Protein AF-A0A554MAA8-F1 (afdb_monomer_lite)

Secondary structure (DSSP, 8-state):
-----PPPHHHHHHHHHHHHHHHHHHHHHHHHHHHS-HHHHHHHHHHHHTT--HHHHHHHHHHH-TTHHHHHHHHHHHHHHHH--

Sequence (85 aa):
MKNNFIKPLAEREAELGKDFEMLVLGRFLGVVKKKIDFDSWKKLQEMTEAGESPEKIEEFLKSRVANYQDMLQNVISDIEKEIKN

pLDDT: mean 78.84, std 9.39, range [45.22, 91.38]

Radius of gyration: 17.12 Å; chains: 1; bounding box: 43×38×38 Å

Foldseek 3Di:
DPPPPPDPPVVVVVVVVVVVVVVLVVLLLVLLVVQFDPVLNVVLVVCVVVVHDPVVSLVSSVVGRVCSVVSVVVSVVVVVVVVVD

Structure (mmCIF, N/CA/C/O backbone):
data_AF-A0A554MAA8-F1
#
_entry.id   AF-A0A554MAA8-F1
#
loop_
_atom_site.group_PDB
_atom_site.id
_atom_site.type_symbol
_atom_site.label_atom_id
_atom_site.label_alt_id
_atom_site.label_comp_id
_atom_site.label_asym_id
_atom_site.label_entity_id
_atom_site.label_seq_id
_atom_site.pdbx_PDB_ins_code
_atom_site.Cartn_x
_atom_site.Cartn_y
_atom_site.Cartn_z
_atom_site.occupancy
_atom_site.B_iso_or_equiv
_atom_site.auth_seq_id
_atom_site.auth_comp_id
_atom_site.auth_asym_id
_atom_site.auth_atom_id
_atom_site.pdbx_PDB_model_num
ATOM 1 N N . MET A 1 1 ? 24.937 -26.808 -28.529 1.00 45.22 1 MET A N 1
ATOM 2 C CA . MET A 1 1 ? 25.476 -25.996 -27.417 1.00 45.22 1 MET A CA 1
ATOM 3 C C . MET A 1 1 ? 24.365 -25.070 -26.950 1.00 45.22 1 MET A C 1
ATOM 5 O O . MET A 1 1 ? 23.860 -24.316 -27.770 1.00 45.22 1 MET A O 1
ATOM 9 N N . LYS A 1 2 ? 23.892 -25.196 -25.703 1.00 45.50 2 LYS A N 1
ATOM 10 C CA . LYS A 1 2 ? 22.900 -24.260 -25.154 1.00 45.50 2 LYS A CA 1
ATOM 11 C C . LYS A 1 2 ? 23.650 -22.977 -24.801 1.00 45.50 2 LYS A C 1
ATOM 13 O O . LYS A 1 2 ? 24.429 -22.976 -23.853 1.00 45.50 2 LYS A O 1
ATOM 18 N N . ASN A 1 3 ? 23.476 -21.932 -25.605 1.00 45.81 3 ASN A N 1
ATOM 19 C CA . ASN A 1 3 ? 23.947 -20.597 -25.259 1.00 45.81 3 ASN A CA 1
ATOM 20 C C . ASN A 1 3 ? 23.164 -20.133 -24.028 1.00 45.81 3 ASN A C 1
ATOM 22 O O . ASN A 1 3 ? 22.025 -19.689 -24.147 1.00 45.81 3 ASN A O 1
ATOM 26 N N . ASN A 1 4 ? 23.770 -20.240 -22.848 1.00 55.12 4 ASN A N 1
ATOM 27 C CA . ASN A 1 4 ? 23.303 -19.514 -21.677 1.00 55.12 4 ASN A CA 1
ATOM 28 C C . ASN A 1 4 ? 23.718 -18.052 -21.862 1.00 55.12 4 ASN A C 1
ATOM 30 O O . ASN A 1 4 ? 24.760 -17.627 -21.367 1.00 55.12 4 ASN A O 1
ATOM 34 N N . PHE A 1 5 ? 22.931 -17.295 -22.630 1.00 63.22 5 PHE A N 1
ATOM 35 C CA . PHE A 1 5 ? 23.025 -15.839 -22.629 1.00 63.22 5 PHE A CA 1
ATOM 36 C C . PHE A 1 5 ? 22.644 -15.364 -21.227 1.00 63.22 5 PHE A C 1
ATOM 38 O O . PHE A 1 5 ? 21.471 -15.323 -20.859 1.00 63.22 5 PHE A O 1
ATOM 45 N N . ILE A 1 6 ? 23.654 -15.061 -20.417 1.00 76.19 6 ILE A N 1
ATOM 46 C CA . ILE A 1 6 ? 23.452 -14.347 -19.165 1.00 76.19 6 ILE A CA 1
ATOM 47 C C . ILE A 1 6 ? 23.029 -12.933 -19.565 1.00 76.19 6 ILE A C 1
ATOM 49 O O . ILE A 1 6 ? 23.797 -12.234 -20.228 1.00 76.19 6 ILE A O 1
ATOM 53 N N . LYS A 1 7 ? 21.807 -12.533 -19.194 1.00 78.62 7 LYS A N 1
ATOM 54 C CA . LYS A 1 7 ? 21.293 -11.185 -19.467 1.00 78.62 7 LYS A CA 1
ATOM 55 C C . LYS A 1 7 ? 22.295 -10.117 -18.987 1.00 78.62 7 LYS A C 1
ATOM 57 O O . LYS A 1 7 ? 22.953 -10.321 -17.954 1.00 78.62 7 LYS A O 1
ATOM 62 N N . PRO A 1 8 ? 22.428 -8.978 -19.681 1.00 85.62 8 PRO A N 1
ATOM 63 C CA . PRO A 1 8 ? 23.178 -7.825 -19.193 1.00 85.62 8 PRO A CA 1
ATOM 64 C C . PRO A 1 8 ? 22.824 -7.473 -17.740 1.00 85.62 8 PRO A C 1
ATOM 66 O O . PRO A 1 8 ? 21.694 -7.679 -17.300 1.00 85.62 8 PRO A O 1
ATOM 69 N N . LEU A 1 9 ? 23.798 -6.969 -16.975 1.00 78.06 9 LEU A N 1
ATOM 70 C CA . LEU A 1 9 ? 23.599 -6.604 -15.564 1.00 78.06 9 LEU A CA 1
ATOM 71 C C . LEU A 1 9 ? 22.427 -5.622 -15.395 1.00 78.06 9 LEU A C 1
ATOM 73 O O . LEU A 1 9 ? 21.548 -5.875 -14.582 1.00 78.06 9 LEU A O 1
ATOM 77 N N . ALA A 1 10 ? 22.355 -4.602 -16.252 1.00 81.94 10 ALA A N 1
ATOM 78 C CA . ALA A 1 10 ? 21.287 -3.603 -16.241 1.00 81.94 10 ALA A CA 1
ATOM 79 C C . ALA A 1 10 ? 19.881 -4.201 -16.443 1.00 81.94 10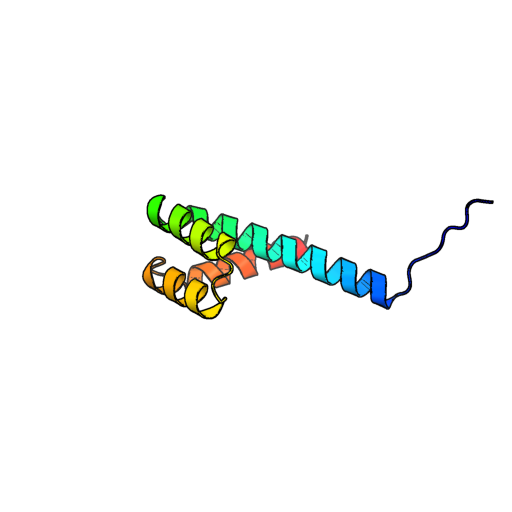 ALA A C 1
ATOM 81 O O . ALA A 1 10 ? 18.920 -3.749 -15.830 1.00 81.94 10 ALA A O 1
ATOM 82 N N . GLU A 1 11 ? 19.744 -5.239 -17.276 1.00 80.88 11 GLU A N 1
ATOM 83 C CA . GLU A 1 11 ? 18.455 -5.913 -17.482 1.00 80.88 11 GLU A CA 1
ATOM 84 C C . GLU A 1 11 ? 18.038 -6.715 -16.246 1.00 80.88 11 GLU A C 1
ATOM 86 O O . GLU A 1 11 ? 16.869 -6.715 -15.874 1.00 80.88 11 GLU A O 1
ATOM 91 N N . ARG A 1 12 ? 19.000 -7.356 -15.573 1.00 78.88 12 ARG A N 1
ATOM 92 C CA . ARG A 1 12 ? 18.751 -8.083 -14.321 1.00 78.88 12 ARG A CA 1
ATOM 93 C C . ARG A 1 12 ? 18.408 -7.141 -13.170 1.00 78.88 12 ARG A C 1
ATOM 95 O O . ARG A 1 12 ? 17.521 -7.454 -12.386 1.00 78.88 12 ARG A O 1
ATOM 102 N N . GLU A 1 13 ? 19.078 -5.995 -13.083 1.00 76.25 13 GLU A N 1
ATOM 103 C CA . GLU A 1 13 ? 18.773 -4.943 -12.105 1.00 76.25 13 GLU A CA 1
ATOM 104 C C . GLU A 1 13 ? 17.377 -4.351 -12.335 1.00 76.25 13 GLU A C 1
ATOM 106 O O . GLU A 1 13 ? 16.622 -4.168 -11.382 1.00 76.25 13 GLU A O 1
ATOM 111 N N . ALA A 1 14 ? 16.993 -4.119 -13.595 1.00 80.44 14 ALA A N 1
ATOM 112 C CA . ALA A 1 14 ? 15.655 -3.647 -13.939 1.00 80.44 14 ALA A CA 1
ATOM 113 C C . ALA A 1 14 ? 14.557 -4.680 -13.619 1.00 80.44 14 ALA A C 1
ATOM 115 O O . ALA A 1 14 ? 13.483 -4.304 -13.152 1.00 80.44 14 ALA A O 1
ATOM 116 N N . GLU A 1 15 ? 14.807 -5.972 -13.856 1.00 76.06 15 GLU A N 1
ATOM 117 C CA . GLU A 1 15 ? 13.882 -7.055 -13.483 1.00 76.06 15 GLU A CA 1
ATOM 118 C C . GLU A 1 15 ? 13.726 -7.165 -11.963 1.00 76.06 15 GLU A C 1
ATOM 120 O O . GLU A 1 15 ? 12.601 -7.146 -11.469 1.00 76.06 15 GLU A O 1
ATOM 125 N N . LEU A 1 16 ? 14.835 -7.155 -11.216 1.00 77.00 16 LEU A N 1
ATOM 126 C CA . LEU A 1 16 ? 14.817 -7.134 -9.750 1.00 77.00 16 LEU A CA 1
ATOM 127 C C . LEU A 1 16 ? 14.046 -5.929 -9.196 1.00 77.00 16 LEU A C 1
ATOM 129 O O . LEU A 1 16 ? 13.295 -6.071 -8.232 1.00 77.00 16 LEU A O 1
ATOM 133 N N . GLY A 1 17 ? 14.199 -4.755 -9.817 1.00 73.75 17 GLY A N 1
ATOM 134 C CA . GLY A 1 17 ? 13.443 -3.558 -9.452 1.00 73.75 17 GLY A CA 1
ATOM 135 C C . GLY A 1 17 ? 11.931 -3.740 -9.616 1.00 73.75 17 GLY A C 1
ATOM 136 O O . GLY A 1 17 ? 11.176 -3.423 -8.700 1.00 73.75 17 GLY A O 1
ATOM 137 N N . LYS A 1 18 ? 11.489 -4.310 -10.745 1.00 76.81 18 LYS A N 1
ATOM 138 C CA . LYS A 1 18 ? 10.065 -4.579 -11.015 1.00 76.81 18 LYS A CA 1
ATOM 139 C C . LYS A 1 18 ? 9.474 -5.632 -10.082 1.00 76.81 18 LYS A C 1
ATOM 141 O O . LYS A 1 18 ? 8.344 -5.476 -9.622 1.00 76.81 18 LYS A O 1
ATOM 146 N N . ASP A 1 19 ? 10.225 -6.690 -9.799 1.00 76.25 19 ASP A N 1
ATOM 147 C CA . ASP A 1 19 ? 9.784 -7.755 -8.897 1.00 76.25 19 ASP A CA 1
ATOM 148 C C . ASP A 1 19 ? 9.616 -7.228 -7.467 1.00 76.25 19 ASP A C 1
ATOM 150 O O . ASP A 1 19 ? 8.618 -7.516 -6.800 1.00 76.25 19 ASP A O 1
ATOM 154 N N . PHE A 1 20 ? 10.555 -6.391 -7.017 1.00 74.38 20 PHE A N 1
ATOM 155 C CA . PHE A 1 20 ? 10.455 -5.714 -5.729 1.00 74.38 20 PHE A CA 1
ATOM 156 C C . PHE A 1 20 ? 9.248 -4.769 -5.676 1.00 74.38 20 PHE A C 1
ATOM 158 O O . PHE A 1 20 ? 8.472 -4.817 -4.723 1.00 74.38 20 PHE A O 1
ATOM 165 N N . GLU A 1 21 ? 9.035 -3.958 -6.715 1.00 74.81 21 GLU A N 1
ATOM 166 C CA . GLU A 1 21 ? 7.895 -3.039 -6.804 1.00 74.81 21 GLU A CA 1
ATOM 167 C C . GLU A 1 21 ? 6.548 -3.779 -6.732 1.00 74.81 21 GLU A C 1
ATOM 169 O O . GLU A 1 21 ? 5.673 -3.403 -5.948 1.00 74.81 21 GLU A O 1
ATOM 174 N N . MET A 1 22 ? 6.396 -4.888 -7.466 1.00 78.00 22 MET A N 1
ATOM 175 C CA . MET A 1 22 ? 5.190 -5.723 -7.406 1.00 78.00 22 MET A CA 1
ATOM 176 C C . MET A 1 22 ? 4.950 -6.317 -6.013 1.00 78.00 22 MET A C 1
ATOM 17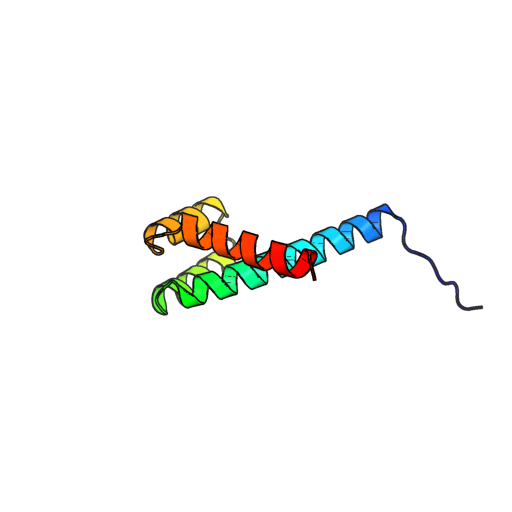8 O O . MET A 1 22 ? 3.804 -6.370 -5.556 1.00 78.00 22 MET A O 1
ATOM 182 N N . LEU A 1 23 ? 6.009 -6.735 -5.313 1.00 76.38 23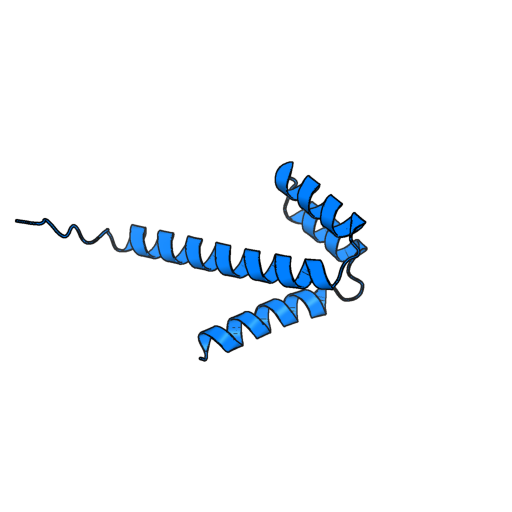 LEU A N 1
ATOM 183 C CA . LEU A 1 23 ? 5.908 -7.263 -3.951 1.00 76.38 23 LEU A CA 1
ATOM 184 C C . LEU A 1 23 ? 5.432 -6.183 -2.970 1.00 76.38 23 LEU A C 1
ATOM 186 O O . LEU A 1 23 ? 4.510 -6.427 -2.183 1.00 76.38 23 LEU A O 1
ATOM 190 N N . VAL A 1 24 ? 6.015 -4.982 -3.044 1.00 74.25 24 VAL A N 1
ATOM 191 C CA . VAL A 1 24 ? 5.622 -3.832 -2.214 1.00 74.25 24 VAL A CA 1
ATOM 192 C C . VAL A 1 24 ? 4.157 -3.464 -2.463 1.00 74.25 24 VAL A C 1
ATOM 194 O O . VAL A 1 24 ? 3.383 -3.345 -1.508 1.00 74.25 24 VAL A O 1
ATOM 197 N N . LEU A 1 25 ? 3.749 -3.355 -3.731 1.00 77.56 25 LEU A N 1
ATOM 198 C CA . LEU A 1 25 ? 2.372 -3.034 -4.117 1.00 77.56 25 LEU A CA 1
ATOM 199 C C . LEU A 1 25 ? 1.373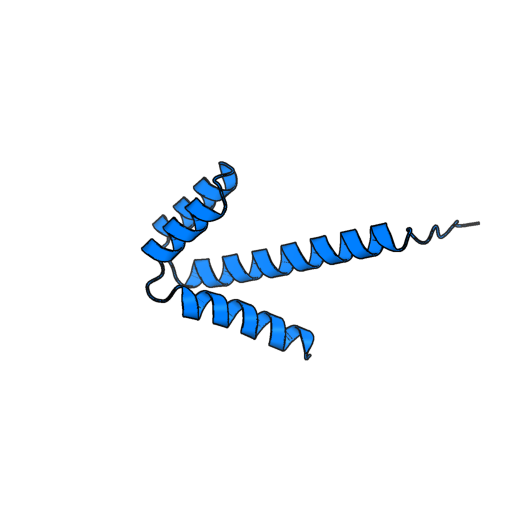 -4.091 -3.630 1.00 77.56 25 LEU A C 1
ATOM 201 O O . LEU A 1 25 ? 0.343 -3.748 -3.045 1.00 77.56 25 LEU A O 1
ATOM 205 N N . GLY A 1 26 ? 1.684 -5.377 -3.808 1.00 78.31 26 GLY A N 1
ATOM 206 C CA . GLY A 1 26 ? 0.829 -6.472 -3.348 1.00 78.31 26 GLY A CA 1
ATOM 207 C C . GLY A 1 26 ? 0.592 -6.440 -1.835 1.00 78.31 26 GLY A C 1
ATOM 208 O O . GLY A 1 26 ? -0.541 -6.614 -1.376 1.00 78.31 26 GLY A O 1
ATOM 209 N N . ARG A 1 27 ? 1.634 -6.152 -1.043 1.00 75.38 27 ARG A N 1
ATOM 210 C CA . ARG A 1 27 ? 1.512 -6.019 0.420 1.00 75.38 27 ARG A CA 1
ATOM 211 C C . ARG A 1 27 ? 0.725 -4.798 0.833 1.00 75.38 27 ARG A C 1
ATOM 213 O O . ARG A 1 27 ? -0.159 -4.911 1.681 1.00 75.38 27 ARG A O 1
ATOM 220 N N . PHE A 1 28 ? 1.022 -3.658 0.221 1.00 78.12 28 PHE A N 1
ATOM 221 C CA . PHE A 1 28 ? 0.299 -2.421 0.462 1.00 78.12 28 PHE A CA 1
ATOM 222 C C . PHE A 1 28 ? -1.208 -2.622 0.271 1.00 78.12 28 PHE A C 1
ATOM 224 O O . PHE A 1 28 ? -1.988 -2.387 1.193 1.00 78.12 28 PHE A O 1
ATOM 231 N N . LEU A 1 29 ? -1.607 -3.183 -0.872 1.00 77.12 29 LEU A N 1
ATOM 232 C CA . LEU A 1 29 ? -2.999 -3.513 -1.170 1.00 77.12 29 LEU A CA 1
ATOM 233 C C . LEU A 1 29 ? -3.601 -4.502 -0.158 1.00 77.12 29 LEU A C 1
ATOM 235 O O . LEU A 1 29 ? -4.741 -4.330 0.277 1.00 77.12 29 LEU A O 1
ATOM 239 N N . GLY A 1 30 ? -2.833 -5.502 0.279 1.00 78.88 30 GLY A N 1
ATOM 240 C CA . GLY A 1 30 ? -3.253 -6.451 1.312 1.00 78.88 30 GLY A CA 1
ATOM 241 C C . GLY A 1 30 ? -3.525 -5.810 2.679 1.00 78.88 30 GLY A C 1
ATOM 242 O O . GLY A 1 30 ? -4.468 -6.214 3.366 1.00 78.88 30 GLY A O 1
ATOM 243 N N . VAL A 1 31 ? -2.736 -4.809 3.081 1.00 77.69 31 VAL A N 1
ATOM 244 C CA . VAL A 1 31 ? -2.951 -4.055 4.327 1.00 77.69 31 VAL A CA 1
ATOM 245 C C . VAL A 1 31 ? -4.133 -3.103 4.179 1.00 77.69 31 VAL A C 1
ATOM 247 O O . VAL A 1 31 ? -5.009 -3.092 5.046 1.00 77.69 31 VAL A O 1
ATOM 250 N N . VAL A 1 32 ? -4.204 -2.363 3.070 1.00 77.75 32 VAL A N 1
ATOM 251 C CA . VAL A 1 32 ? -5.306 -1.440 2.769 1.00 77.75 32 VAL A CA 1
ATOM 252 C C . VAL A 1 32 ? -6.646 -2.174 2.822 1.00 77.75 32 VAL A C 1
ATOM 254 O O . VAL A 1 32 ? -7.540 -1.745 3.547 1.00 77.75 32 VAL A O 1
ATOM 257 N N . LYS A 1 33 ? -6.757 -3.346 2.180 1.00 78.88 33 LYS A N 1
ATOM 258 C CA . LYS A 1 33 ? -7.965 -4.189 2.197 1.00 78.88 33 LYS A CA 1
ATOM 259 C C . LYS A 1 33 ? -8.460 -4.544 3.606 1.00 78.88 33 LYS A C 1
ATOM 261 O O . LYS A 1 33 ? -9.652 -4.746 3.798 1.00 78.88 33 LYS A O 1
ATOM 266 N N . LYS A 1 34 ? -7.566 -4.649 4.595 1.00 78.94 34 LYS A N 1
ATOM 267 C CA . LYS A 1 34 ? -7.925 -4.952 5.995 1.00 78.94 34 LYS A CA 1
ATOM 268 C C . LYS A 1 34 ? -8.326 -3.711 6.799 1.00 78.94 34 LYS A C 1
ATOM 270 O O . LYS A 1 34 ? -8.801 -3.855 7.923 1.00 78.94 34 LYS A O 1
ATOM 275 N N . LYS A 1 35 ? -8.050 -2.513 6.282 1.00 75.56 35 LYS A N 1
ATOM 276 C CA . LYS A 1 35 ? -8.159 -1.234 7.000 1.00 75.56 35 LYS A CA 1
ATOM 277 C C . LYS A 1 35 ? -9.247 -0.314 6.453 1.00 75.56 35 LYS A C 1
ATOM 279 O O . LYS A 1 35 ? -9.592 0.640 7.142 1.00 75.56 35 LYS A O 1
ATOM 284 N N . ILE A 1 36 ? -9.780 -0.595 5.267 1.00 79.00 36 ILE A N 1
ATOM 285 C CA . ILE A 1 36 ? -10.911 0.133 4.683 1.00 79.00 36 ILE A CA 1
ATOM 286 C C . ILE A 1 36 ? -12.125 -0.778 4.523 1.00 79.00 36 ILE A C 1
ATOM 288 O O . ILE A 1 36 ? -11.996 -2.000 4.444 1.00 79.00 36 ILE A O 1
ATOM 292 N N . ASP A 1 37 ? -13.310 -0.175 4.495 1.00 80.69 37 ASP A N 1
ATOM 293 C CA . ASP A 1 37 ? -14.555 -0.879 4.212 1.00 80.69 37 ASP A CA 1
ATOM 294 C C . ASP A 1 37 ? -14.617 -1.361 2.749 1.00 80.69 37 ASP A C 1
ATOM 296 O O . ASP A 1 37 ? -13.840 -0.940 1.887 1.00 80.69 37 ASP A O 1
ATOM 300 N N . PHE A 1 38 ? -15.552 -2.270 2.471 1.00 77.81 38 PHE A N 1
ATOM 301 C CA . PHE A 1 38 ? -15.688 -2.904 1.160 1.00 77.81 38 PHE A CA 1
ATOM 302 C C . PHE A 1 38 ? -15.955 -1.904 0.024 1.00 77.81 38 PHE A C 1
ATOM 304 O O . PHE A 1 38 ? -15.389 -2.059 -1.060 1.00 77.81 38 PHE A O 1
ATOM 311 N N . ASP A 1 39 ? -16.766 -0.871 0.263 1.00 81.94 39 ASP A N 1
ATOM 312 C CA . ASP A 1 39 ? -17.102 0.120 -0.762 1.00 81.94 39 ASP A CA 1
ATOM 313 C C . ASP A 1 39 ? -15.895 1.010 -1.068 1.00 81.94 39 ASP A C 1
ATOM 315 O O . ASP A 1 39 ? -15.585 1.273 -2.233 1.00 81.94 39 ASP A O 1
ATOM 319 N N . SER A 1 40 ? -15.139 1.395 -0.037 1.00 84.62 40 SER A N 1
ATOM 320 C CA . SER A 1 40 ? -13.868 2.104 -0.200 1.00 84.62 40 SER A CA 1
ATOM 321 C C . SER A 1 40 ? -12.821 1.259 -0.935 1.00 84.62 40 SER A C 1
ATOM 323 O O . SER A 1 40 ? -12.084 1.782 -1.771 1.00 84.62 40 SER A O 1
ATOM 325 N N . TRP A 1 41 ? -12.765 -0.050 -0.674 1.00 85.06 41 TRP A N 1
ATOM 326 C CA . TRP A 1 41 ? -11.879 -0.972 -1.393 1.00 85.06 41 TRP A CA 1
ATOM 327 C C . TRP A 1 41 ? -12.238 -1.086 -2.870 1.00 85.06 41 TRP A C 1
ATOM 329 O O . TRP A 1 41 ? -11.370 -0.975 -3.737 1.00 85.06 41 TRP A O 1
ATOM 339 N N . LYS A 1 42 ? -13.527 -1.252 -3.168 1.00 86.50 42 LYS A N 1
ATOM 340 C CA . LYS A 1 42 ? -14.010 -1.276 -4.545 1.00 86.50 42 LYS A CA 1
ATOM 341 C C . LYS A 1 42 ? -13.680 0.034 -5.260 1.00 86.50 42 LYS A C 1
ATOM 343 O O . LYS A 1 42 ? -13.212 0.010 -6.395 1.00 86.50 42 LYS A O 1
ATOM 348 N N . LYS A 1 43 ? -13.841 1.172 -4.577 1.00 88.38 43 LYS A N 1
ATOM 349 C CA . LYS A 1 43 ? -13.535 2.476 -5.163 1.00 88.38 43 LYS A CA 1
ATOM 350 C C . LYS A 1 43 ? -12.049 2.661 -5.463 1.00 88.38 43 LYS A C 1
ATOM 352 O O . LYS A 1 43 ? -11.708 3.191 -6.515 1.00 88.38 43 LYS A O 1
ATOM 357 N N . LEU A 1 44 ? -11.175 2.190 -4.577 1.00 87.31 44 LEU A N 1
ATOM 358 C CA . LEU A 1 44 ? -9.731 2.184 -4.808 1.00 87.31 44 LEU A CA 1
ATOM 359 C C . LEU A 1 44 ? -9.357 1.371 -6.056 1.00 87.31 44 LEU A C 1
ATOM 361 O O . LEU A 1 44 ? -8.522 1.803 -6.852 1.00 87.31 44 LEU A O 1
ATOM 365 N N . GLN A 1 45 ? -9.986 0.206 -6.230 1.00 86.94 45 GLN A N 1
ATOM 366 C CA . GLN A 1 45 ? -9.767 -0.643 -7.396 1.00 86.94 45 GLN A CA 1
ATOM 367 C C . GLN A 1 45 ? -10.197 0.073 -8.684 1.00 86.94 45 GLN A C 1
ATOM 369 O O . GLN A 1 45 ? -9.409 0.147 -9.621 1.00 86.94 45 GLN A O 1
ATOM 374 N N . GLU A 1 46 ? -11.384 0.687 -8.693 1.00 91.38 46 GLU A N 1
ATOM 375 C CA . GLU A 1 46 ? -11.862 1.494 -9.824 1.00 91.38 46 GLU A CA 1
ATOM 376 C C . GLU A 1 46 ? -10.905 2.649 -10.161 1.00 91.38 46 GLU A C 1
ATOM 378 O O . GLU A 1 46 ? -10.631 2.895 -11.332 1.00 91.38 46 GLU A O 1
ATOM 383 N N . MET A 1 47 ? -10.370 3.352 -9.153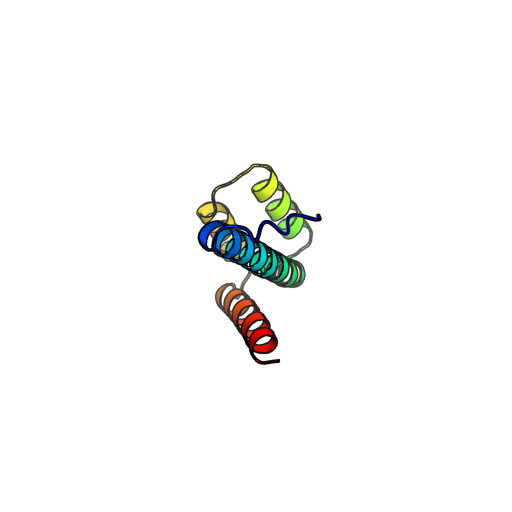 1.00 90.38 47 MET A N 1
ATOM 384 C CA . MET A 1 47 ? -9.398 4.436 -9.361 1.00 90.38 47 MET A CA 1
ATOM 385 C C . MET A 1 47 ? -8.099 3.923 -9.990 1.00 90.38 47 MET A C 1
ATOM 387 O O . MET A 1 47 ? -7.556 4.555 -10.893 1.00 90.38 47 MET A O 1
ATOM 391 N N . THR A 1 48 ? -7.622 2.761 -9.542 1.00 85.56 48 THR A N 1
ATOM 392 C CA . THR A 1 48 ? -6.402 2.138 -10.072 1.00 85.56 48 THR A CA 1
ATOM 393 C C . THR A 1 48 ? -6.601 1.676 -11.517 1.00 85.56 48 THR A C 1
ATOM 395 O O . THR A 1 48 ? -5.764 1.948 -12.372 1.00 85.56 48 THR A O 1
ATOM 398 N N . GLU A 1 49 ? -7.727 1.023 -11.812 1.00 88.50 49 GLU A N 1
ATOM 399 C CA . GLU A 1 49 ? -8.082 0.560 -13.161 1.00 88.50 49 GLU A CA 1
ATOM 400 C C . GLU A 1 49 ? -8.307 1.725 -14.136 1.00 88.50 49 GLU A C 1
ATOM 402 O O . GLU A 1 49 ? -7.971 1.620 -15.315 1.00 88.50 49 GLU A O 1
ATOM 407 N N . ALA A 1 50 ? -8.819 2.855 -13.643 1.00 91.19 50 ALA A N 1
ATOM 408 C CA . ALA A 1 50 ? -8.964 4.087 -14.413 1.00 91.19 50 ALA A CA 1
ATOM 409 C C . ALA A 1 50 ? -7.634 4.829 -14.650 1.00 91.19 50 ALA A C 1
ATOM 411 O O . ALA A 1 50 ? -7.618 5.820 -15.382 1.00 91.19 50 ALA A O 1
ATOM 412 N N . GLY A 1 51 ? -6.530 4.376 -14.046 1.00 87.12 51 GLY A N 1
ATOM 413 C CA . GLY A 1 51 ? -5.231 5.038 -14.145 1.00 87.12 51 GLY A CA 1
ATOM 414 C C . GLY A 1 51 ? -5.202 6.405 -13.457 1.00 87.12 51 GLY A C 1
ATOM 415 O O . GLY A 1 51 ? -4.517 7.311 -13.931 1.00 87.12 51 GLY A O 1
ATOM 416 N N . GLU A 1 52 ? -5.968 6.580 -12.373 1.00 89.75 52 GLU A N 1
ATOM 417 C CA . GLU A 1 52 ? -5.913 7.802 -11.568 1.00 89.75 52 GLU A CA 1
ATOM 418 C C . GLU A 1 52 ? -4.506 8.029 -11.007 1.00 89.75 52 GLU A C 1
ATOM 420 O O . GLU A 1 52 ? -3.746 7.089 -10.758 1.00 89.75 52 GLU A O 1
ATOM 425 N N . SER A 1 53 ? -4.156 9.301 -10.803 1.00 88.44 53 SER A N 1
ATOM 426 C CA . SER A 1 53 ? -2.805 9.642 -10.370 1.00 88.44 53 SER A CA 1
ATOM 427 C C . SER A 1 53 ? -2.523 9.141 -8.943 1.00 88.44 53 SER A C 1
ATOM 429 O O . SER A 1 53 ? -3.440 9.096 -8.109 1.00 88.44 53 SER A O 1
ATOM 431 N N . PRO A 1 54 ? -1.261 8.798 -8.625 1.00 83.19 54 PRO A N 1
ATOM 432 C CA . PRO A 1 54 ? -0.874 8.357 -7.287 1.00 83.19 54 PRO A CA 1
ATOM 433 C C . PRO A 1 54 ? -1.288 9.330 -6.178 1.00 83.19 54 PRO A C 1
ATOM 435 O O . PRO A 1 54 ? -1.709 8.892 -5.112 1.00 83.19 54 PRO A O 1
ATOM 438 N N . GLU A 1 55 ? -1.243 10.639 -6.437 1.00 87.69 55 GLU A N 1
ATOM 439 C CA . GLU A 1 55 ? -1.615 11.681 -5.473 1.00 87.69 55 GLU A CA 1
ATOM 440 C C . GLU A 1 55 ? -3.105 11.619 -5.128 1.00 87.69 55 GLU A C 1
ATOM 442 O O . GLU A 1 55 ? -3.478 11.686 -3.959 1.00 87.69 55 GLU A O 1
ATOM 447 N N . LYS A 1 56 ? -3.972 11.419 -6.129 1.00 88.62 56 LYS A N 1
ATOM 448 C CA . LYS A 1 56 ? -5.415 11.265 -5.899 1.00 88.62 56 LYS A CA 1
ATOM 449 C C . LYS A 1 56 ? -5.735 9.984 -5.141 1.00 88.62 56 LYS A C 1
ATOM 451 O O . LYS A 1 56 ? -6.620 9.972 -4.285 1.00 88.62 56 LYS A O 1
ATOM 456 N N . ILE A 1 57 ? -5.034 8.898 -5.464 1.00 87.62 57 ILE A N 1
ATOM 457 C CA . ILE A 1 57 ? -5.162 7.625 -4.750 1.00 87.62 57 ILE A CA 1
ATOM 458 C C . ILE A 1 57 ? -4.727 7.805 -3.290 1.00 87.62 57 ILE A C 1
ATOM 460 O O . ILE A 1 57 ? -5.421 7.357 -2.377 1.00 87.62 57 ILE A O 1
ATOM 464 N N . GLU A 1 58 ? -3.625 8.514 -3.049 1.00 85.88 58 GLU A N 1
ATOM 465 C CA . GLU A 1 58 ? -3.145 8.834 -1.707 1.00 85.88 58 GLU A CA 1
ATOM 466 C C . GLU A 1 58 ? -4.146 9.700 -0.923 1.00 85.88 58 GLU A C 1
ATOM 468 O O . GLU A 1 58 ? -4.445 9.390 0.231 1.00 85.88 58 GLU A O 1
ATOM 473 N N . GLU A 1 59 ? -4.696 10.757 -1.523 1.00 89.69 59 GLU A N 1
ATOM 474 C CA . GLU A 1 59 ? -5.721 11.603 -0.895 1.00 89.69 59 GLU A CA 1
ATOM 475 C C . GLU A 1 59 ? -6.973 10.804 -0.525 1.00 89.69 59 GLU A C 1
ATOM 477 O O . GLU A 1 59 ? -7.488 10.917 0.594 1.00 89.69 59 GLU A O 1
ATOM 482 N N . PHE A 1 60 ? -7.431 9.941 -1.435 1.00 89.94 60 PHE A N 1
ATOM 483 C CA . PHE A 1 60 ? -8.544 9.039 -1.171 1.00 89.94 60 PHE A CA 1
ATOM 484 C C . PHE A 1 60 ? -8.251 8.142 0.036 1.00 89.94 60 PHE A C 1
ATOM 486 O O . PHE A 1 60 ? -9.061 8.082 0.967 1.00 89.94 60 PHE A O 1
ATOM 493 N N . LEU A 1 61 ? -7.080 7.504 0.073 1.00 85.56 61 LEU A N 1
ATOM 494 C CA . LEU A 1 61 ? -6.685 6.626 1.172 1.00 85.56 61 LEU A CA 1
ATOM 495 C C . LEU A 1 61 ? -6.552 7.378 2.499 1.00 85.56 61 LEU A C 1
ATOM 497 O O . LEU A 1 61 ? -7.054 6.892 3.511 1.00 85.56 61 LEU A O 1
ATOM 501 N N . LYS A 1 62 ? -5.974 8.583 2.510 1.00 86.81 62 LYS A N 1
ATOM 502 C CA . LYS A 1 62 ? -5.927 9.451 3.701 1.00 86.81 62 LYS A CA 1
ATOM 503 C C . LYS A 1 62 ? -7.322 9.799 4.220 1.00 86.81 62 LYS A C 1
ATOM 505 O O . LYS A 1 62 ? -7.519 9.888 5.426 1.00 86.81 62 LYS A O 1
ATOM 510 N N . SER A 1 63 ? -8.298 9.963 3.325 1.00 85.81 63 SER A N 1
ATOM 511 C CA . SER A 1 63 ? -9.686 10.277 3.694 1.00 85.81 63 SER A CA 1
ATOM 512 C C . SER A 1 63 ? -10.492 9.080 4.220 1.00 85.81 63 SER A C 1
ATOM 514 O O . SER A 1 63 ? -11.596 9.266 4.734 1.00 85.81 63 SER A O 1
ATOM 516 N N . ARG A 1 64 ? -9.991 7.850 4.044 1.00 84.12 64 ARG A N 1
ATOM 517 C CA . ARG A 1 64 ? -10.693 6.603 4.406 1.00 84.12 64 ARG A CA 1
ATOM 518 C C . ARG A 1 64 ? -9.989 5.805 5.493 1.00 84.12 64 ARG A C 1
ATOM 520 O O . ARG A 1 64 ? -10.648 5.115 6.264 1.00 84.12 64 ARG A O 1
ATOM 527 N N . VAL A 1 65 ? -8.670 5.916 5.590 1.00 79.69 65 VAL A N 1
ATOM 528 C CA . VAL A 1 65 ? -7.859 5.237 6.598 1.00 79.69 65 VAL A CA 1
ATOM 529 C C . VAL A 1 65 ? -7.560 6.220 7.723 1.00 79.69 65 VAL A C 1
ATOM 531 O O . VAL A 1 65 ? -6.680 7.066 7.591 1.00 79.69 65 VAL A O 1
ATOM 534 N N . ALA A 1 66 ? -8.257 6.075 8.855 1.00 72.75 66 ALA A N 1
ATOM 535 C CA . ALA A 1 66 ? -8.089 6.953 10.020 1.00 72.75 66 ALA A CA 1
ATOM 536 C C . ALA A 1 66 ? -6.620 7.083 10.480 1.00 72.75 66 ALA A C 1
ATOM 538 O O . ALA A 1 66 ? -6.188 8.169 10.849 1.00 72.75 66 ALA A O 1
ATOM 539 N N . ASN A 1 67 ? -5.837 6.001 10.372 1.00 78.31 67 ASN A N 1
ATOM 540 C CA . ASN A 1 67 ? -4.413 5.970 10.719 1.00 78.31 67 ASN A CA 1
ATOM 541 C C . ASN A 1 67 ? -3.553 5.611 9.495 1.00 78.31 67 ASN A C 1
ATOM 543 O O . ASN A 1 67 ? -2.874 4.582 9.467 1.00 78.31 67 ASN A O 1
ATOM 547 N N . TYR A 1 68 ? -3.611 6.437 8.448 1.00 79.31 68 TYR A N 1
ATOM 548 C CA . TYR A 1 68 ? -2.871 6.211 7.199 1.00 79.31 68 TYR A CA 1
ATOM 549 C C . TYR A 1 68 ? -1.352 6.060 7.413 1.00 79.31 68 TYR A C 1
ATOM 551 O O . TYR A 1 68 ? -0.721 5.197 6.806 1.00 79.31 68 TYR A O 1
ATOM 559 N N . GLN A 1 69 ? -0.762 6.839 8.326 1.00 79.94 69 GLN A N 1
ATOM 560 C CA . GLN A 1 69 ? 0.664 6.719 8.654 1.00 79.94 69 GLN A CA 1
ATOM 561 C C . GLN A 1 69 ? 1.008 5.368 9.295 1.00 79.94 69 GLN A C 1
ATOM 563 O O . GLN A 1 69 ? 1.974 4.735 8.873 1.00 79.94 69 GLN A O 1
ATOM 568 N N . ASP A 1 70 ? 0.196 4.876 10.236 1.00 80.25 70 ASP A N 1
ATOM 569 C CA . ASP A 1 70 ? 0.396 3.544 10.828 1.00 80.25 70 ASP A CA 1
ATOM 570 C C . ASP A 1 70 ? 0.284 2.447 9.767 1.00 80.25 70 ASP A C 1
ATOM 572 O O . ASP A 1 70 ? 1.002 1.449 9.806 1.00 80.25 70 ASP A O 1
ATOM 576 N N . MET A 1 71 ? -0.622 2.609 8.802 1.00 81.38 71 MET A N 1
ATOM 577 C CA . MET A 1 71 ? -0.771 1.670 7.693 1.00 81.38 71 MET A CA 1
ATOM 578 C C . MET A 1 71 ? 0.521 1.570 6.872 1.00 81.38 71 MET A C 1
ATOM 580 O O . MET A 1 71 ? 0.995 0.461 6.630 1.00 81.38 71 MET A O 1
ATOM 584 N N 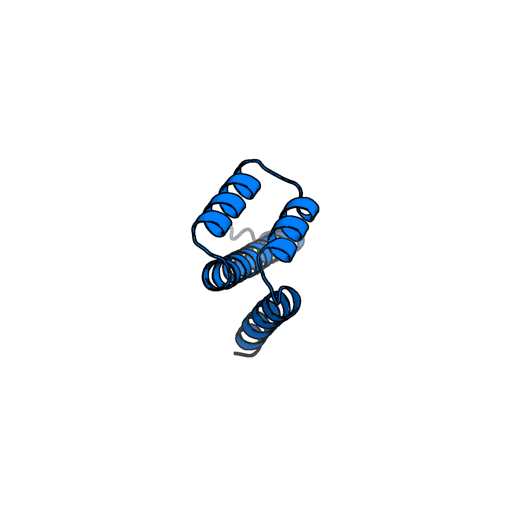. LEU A 1 72 ? 1.115 2.710 6.504 1.00 80.62 72 LEU A N 1
ATOM 585 C CA . LEU A 1 72 ? 2.388 2.752 5.780 1.00 80.62 72 LEU A CA 1
ATOM 586 C C . LEU A 1 72 ? 3.529 2.125 6.590 1.00 80.62 72 LEU A C 1
ATOM 588 O O . LEU A 1 72 ? 4.285 1.314 6.060 1.00 80.62 72 LEU A O 1
ATOM 592 N N . GLN A 1 73 ? 3.621 2.442 7.882 1.00 82.00 73 GLN A N 1
ATOM 593 C CA . GLN A 1 73 ? 4.655 1.888 8.762 1.00 82.00 73 GLN A CA 1
ATOM 594 C C . GLN A 1 73 ? 4.545 0.369 8.926 1.00 82.00 73 GLN A C 1
ATOM 596 O O . GLN A 1 73 ? 5.563 -0.321 8.972 1.00 82.00 73 GLN A O 1
ATOM 601 N N . ASN A 1 74 ? 3.325 -0.175 8.958 1.00 80.94 74 ASN A N 1
ATOM 602 C CA . ASN A 1 74 ? 3.116 -1.622 8.998 1.00 80.94 74 ASN A CA 1
ATOM 603 C C . ASN A 1 74 ? 3.586 -2.306 7.706 1.00 80.94 74 ASN A C 1
ATOM 605 O O . ASN A 1 74 ? 4.235 -3.344 7.779 1.00 80.94 74 ASN A O 1
ATOM 609 N N . VAL A 1 75 ? 3.320 -1.710 6.537 1.00 80.25 75 VAL A N 1
ATOM 610 C CA . VAL A 1 75 ? 3.804 -2.238 5.248 1.00 80.25 75 VAL A CA 1
ATOM 611 C C . VAL A 1 75 ? 5.332 -2.278 5.223 1.00 80.25 75 VAL A C 1
ATOM 613 O O . VAL A 1 75 ? 5.906 -3.313 4.892 1.00 80.25 75 VAL A O 1
ATOM 616 N N . ILE A 1 76 ? 5.984 -1.185 5.633 1.00 80.38 76 ILE A N 1
ATOM 617 C CA . ILE A 1 76 ? 7.450 -1.105 5.721 1.00 80.38 76 ILE A CA 1
ATOM 618 C C . ILE A 1 76 ? 7.985 -2.164 6.694 1.00 80.38 76 ILE A C 1
ATOM 620 O O . ILE A 1 76 ? 8.864 -2.939 6.330 1.00 80.38 76 ILE A O 1
ATOM 624 N N . SER A 1 77 ? 7.407 -2.257 7.894 1.00 81.12 77 SER A N 1
ATOM 625 C CA . SER A 1 77 ? 7.837 -3.214 8.924 1.00 81.12 77 SER A CA 1
ATOM 626 C C . SER A 1 77 ? 7.707 -4.672 8.476 1.00 81.12 77 SER A C 1
ATOM 628 O O . SER A 1 77 ? 8.557 -5.499 8.806 1.00 81.12 77 SER A O 1
ATOM 630 N N . ASP A 1 78 ? 6.649 -5.012 7.739 1.00 77.75 78 ASP A N 1
ATOM 631 C CA . ASP A 1 78 ? 6.437 -6.370 7.236 1.00 77.75 78 ASP A CA 1
ATOM 632 C C . ASP A 1 78 ? 7.425 -6.724 6.118 1.00 77.75 78 ASP A C 1
ATOM 634 O O . ASP A 1 78 ? 7.921 -7.849 6.084 1.00 77.75 78 ASP A O 1
ATOM 638 N N . ILE A 1 79 ? 7.765 -5.767 5.248 1.00 77.00 79 ILE A N 1
ATOM 639 C CA . ILE A 1 79 ? 8.816 -5.942 4.233 1.00 77.00 79 ILE A CA 1
ATOM 640 C C . ILE A 1 79 ? 10.185 -6.117 4.908 1.00 77.00 79 ILE A C 1
ATOM 642 O O . ILE A 1 79 ? 10.932 -7.031 4.568 1.00 77.00 79 ILE A O 1
ATOM 646 N N . GLU A 1 80 ? 10.513 -5.290 5.905 1.00 79.50 80 GLU A N 1
ATOM 647 C CA . GLU A 1 80 ? 11.788 -5.377 6.628 1.00 79.50 80 GLU A CA 1
ATOM 648 C C . GLU A 1 80 ? 11.989 -6.720 7.337 1.00 79.50 80 GLU A C 1
ATOM 650 O O . GLU A 1 80 ? 13.106 -7.242 7.363 1.00 79.50 80 GLU A O 1
ATOM 655 N N . LYS A 1 81 ? 10.930 -7.287 7.928 1.00 80.81 81 LYS A N 1
ATOM 656 C CA . LYS A 1 81 ? 10.992 -8.605 8.580 1.00 80.81 81 LYS A CA 1
ATOM 657 C C . LYS A 1 81 ? 11.326 -9.721 7.600 1.00 80.81 81 LYS A C 1
ATOM 659 O O . LYS A 1 81 ? 12.010 -10.662 7.980 1.00 80.81 81 LYS A O 1
ATOM 664 N N . GLU A 1 82 ? 10.849 -9.625 6.367 1.00 67.69 82 GLU A N 1
ATOM 665 C CA . GLU A 1 82 ? 11.104 -10.640 5.345 1.00 67.69 82 GLU A CA 1
ATOM 666 C C . GLU A 1 82 ? 12.475 -10.519 4.709 1.00 67.69 82 GLU A C 1
ATOM 668 O O . GLU A 1 82 ? 13.046 -11.533 4.348 1.00 67.69 82 GLU A O 1
ATOM 673 N N . ILE A 1 83 ? 13.029 -9.310 4.622 1.00 74.06 83 ILE A N 1
ATOM 674 C CA . ILE A 1 83 ? 14.414 -9.117 4.174 1.00 74.06 83 ILE A CA 1
ATOM 675 C C . ILE A 1 83 ? 15.412 -9.652 5.215 1.00 74.06 83 ILE A C 1
ATOM 677 O O . ILE A 1 83 ? 16.519 -10.058 4.869 1.00 74.06 83 ILE A O 1
ATOM 681 N N . LYS A 1 84 ? 15.046 -9.616 6.502 1.00 68.62 84 LYS A N 1
ATOM 682 C CA . LYS A 1 84 ? 15.889 -10.099 7.607 1.00 68.62 84 LYS A CA 1
ATOM 683 C C . LYS A 1 84 ? 15.813 -11.616 7.831 1.00 68.62 84 LYS A C 1
ATOM 685 O O . LYS A 1 84 ? 16.661 -12.123 8.566 1.00 68.62 84 LYS A O 1
ATOM 690 N N . ASN A 1 85 ? 14.824 -12.301 7.253 1.00 50.31 85 ASN A N 1
ATOM 691 C CA . ASN A 1 85 ? 14.653 -13.760 7.311 1.00 50.31 85 ASN A CA 1
ATOM 692 C C . ASN A 1 85 ? 15.189 -14.430 6.045 1.00 50.31 85 ASN A C 1
ATOM 694 O O . ASN A 1 85 ? 15.623 -15.597 6.165 1.00 50.31 85 ASN A O 1
#